Protein AF-A0A8S8Z5J6-F1 (afdb_monomer_lite)

Structure (mmCIF, N/CA/C/O backbone):
data_AF-A0A8S8Z5J6-F1
#
_entry.id   AF-A0A8S8Z5J6-F1
#
loop_
_atom_site.group_PDB
_atom_site.id
_atom_site.type_symbol
_atom_site.label_atom_id
_atom_site.label_alt_id
_atom_site.label_comp_id
_atom_site.label_asym_id
_atom_site.label_entity_id
_atom_site.label_seq_id
_atom_site.pdbx_PDB_ins_code
_atom_site.Cartn_x
_atom_site.Cartn_y
_atom_site.Cartn_z
_atom_site.occupancy
_atom_site.B_iso_or_equiv
_atom_site.auth_seq_id
_atom_site.auth_comp_id
_atom_site.auth_asym_id
_atom_site.auth_atom_id
_atom_site.pdbx_PDB_model_num
ATOM 1 N N . MET A 1 1 ? 5.866 3.951 -27.439 1.00 46.09 1 MET A N 1
ATOM 2 C CA . MET A 1 1 ? 7.245 3.956 -26.907 1.00 46.09 1 MET A CA 1
ATOM 3 C C . MET A 1 1 ? 7.566 5.393 -26.516 1.00 46.09 1 MET A C 1
ATOM 5 O O . MET A 1 1 ? 7.529 6.253 -27.382 1.00 46.09 1 MET A O 1
ATOM 9 N N . GLN A 1 2 ? 7.703 5.696 -25.223 1.00 49.56 2 GLN A N 1
ATOM 10 C CA . GLN A 1 2 ? 7.979 7.065 -24.766 1.00 49.56 2 GLN A CA 1
ATOM 11 C C . GLN A 1 2 ? 9.469 7.355 -24.980 1.00 49.56 2 GLN A C 1
ATOM 13 O O . GLN A 1 2 ? 10.313 6.727 -24.346 1.00 49.56 2 GLN A O 1
ATOM 18 N N . LEU A 1 3 ? 9.784 8.263 -25.903 1.00 49.62 3 LEU A N 1
ATOM 19 C CA . LEU A 1 3 ? 11.144 8.743 -26.135 1.00 49.62 3 LEU A CA 1
ATOM 20 C C . LEU A 1 3 ? 11.466 9.775 -25.052 1.00 49.62 3 LEU A C 1
ATOM 22 O O . LEU A 1 3 ? 10.833 10.826 -24.975 1.00 49.62 3 LEU A O 1
ATOM 26 N N . LYS A 1 4 ? 12.419 9.451 -24.180 1.00 66.62 4 LYS A N 1
ATOM 27 C CA . LYS A 1 4 ? 12.929 10.358 -23.150 1.00 66.62 4 LYS A CA 1
ATOM 28 C C . LYS A 1 4 ? 14.390 10.646 -23.473 1.00 66.62 4 LYS A C 1
ATOM 30 O O . LYS A 1 4 ? 15.153 9.706 -23.672 1.00 66.62 4 LYS A O 1
ATOM 35 N N . ASN A 1 5 ? 14.770 11.920 -23.524 1.00 66.25 5 ASN A N 1
ATOM 36 C CA . ASN A 1 5 ? 16.175 12.303 -23.648 1.00 66.25 5 ASN A CA 1
ATOM 37 C C . ASN A 1 5 ? 16.864 12.135 -22.292 1.00 66.25 5 ASN A C 1
ATOM 39 O O . ASN A 1 5 ? 16.382 12.651 -21.281 1.00 66.25 5 ASN A O 1
ATOM 43 N N . TRP A 1 6 ? 17.986 11.421 -22.283 1.00 66.12 6 TRP A N 1
ATOM 44 C CA . TRP A 1 6 ? 18.799 11.172 -21.095 1.00 66.12 6 TRP A CA 1
ATOM 45 C C . TRP A 1 6 ? 20.133 11.896 -21.233 1.00 66.12 6 TRP A C 1
ATOM 47 O O . TRP A 1 6 ? 20.741 11.880 -22.301 1.00 66.12 6 TRP A O 1
ATOM 57 N N . ILE A 1 7 ? 20.589 12.518 -20.149 1.00 69.50 7 ILE A N 1
ATOM 58 C CA . ILE A 1 7 ? 21.920 13.122 -20.084 1.00 69.50 7 ILE A CA 1
ATOM 59 C C . ILE A 1 7 ? 22.886 12.037 -19.604 1.00 69.50 7 ILE A C 1
ATOM 61 O O . ILE A 1 7 ? 22.755 11.541 -18.484 1.00 69.50 7 ILE A O 1
ATOM 65 N N . LEU A 1 8 ? 23.834 11.656 -20.459 1.00 71.25 8 LEU A N 1
ATOM 66 C CA . LEU A 1 8 ? 24.940 10.778 -20.082 1.00 71.25 8 LEU A CA 1
ATOM 67 C C . LEU A 1 8 ? 25.963 11.585 -19.287 1.00 71.25 8 LEU A C 1
ATOM 69 O O . LEU A 1 8 ? 26.346 12.679 -19.696 1.00 71.25 8 LEU A O 1
ATOM 73 N N . THR A 1 9 ? 26.403 11.044 -18.153 1.00 72.31 9 THR A N 1
ATOM 74 C CA . THR A 1 9 ? 27.489 11.643 -17.370 1.00 72.31 9 THR A CA 1
ATOM 75 C C . THR A 1 9 ? 28.766 10.838 -17.588 1.00 72.31 9 THR A C 1
ATOM 77 O O . THR A 1 9 ? 28.722 9.611 -17.708 1.00 72.31 9 THR A O 1
ATOM 80 N N . PHE A 1 10 ? 29.893 11.537 -17.694 1.00 68.62 10 PHE A N 1
ATOM 81 C CA . PHE A 1 10 ? 31.204 10.926 -17.891 1.00 68.62 10 PHE A CA 1
ATOM 82 C C . PHE A 1 10 ? 31.682 10.279 -16.584 1.00 68.62 10 PHE A C 1
ATOM 84 O O . PHE A 1 10 ? 31.679 10.933 -15.539 1.00 68.62 10 PHE A O 1
ATOM 91 N N . ASP A 1 11 ? 32.079 9.006 -16.632 1.00 74.00 11 ASP A N 1
ATOM 92 C CA . ASP A 1 11 ? 32.763 8.348 -15.514 1.00 74.00 11 ASP A CA 1
ATOM 93 C C . ASP A 1 11 ? 34.253 8.729 -15.538 1.00 74.00 11 ASP A C 1
ATOM 95 O O . ASP A 1 11 ? 34.826 8.882 -16.616 1.00 74.00 11 ASP A O 1
ATOM 99 N N . PRO A 1 12 ? 34.931 8.845 -14.384 1.00 77.00 12 PRO A N 1
ATOM 100 C CA . PRO A 1 12 ? 36.378 9.067 -14.344 1.00 77.00 12 PRO A CA 1
ATOM 101 C C . PRO A 1 12 ? 37.187 7.996 -15.093 1.00 77.00 12 PRO A C 1
ATOM 103 O O . PRO A 1 12 ? 38.333 8.246 -15.470 1.00 77.00 12 PRO A O 1
ATOM 106 N N . ARG A 1 13 ? 36.617 6.801 -15.300 1.00 79.31 13 ARG A N 1
ATOM 107 C CA . ARG A 1 13 ? 37.228 5.729 -16.085 1.00 79.31 13 ARG A CA 1
ATOM 108 C C . ARG A 1 13 ? 36.978 5.952 -17.583 1.00 79.31 13 ARG A C 1
ATOM 110 O O . ARG A 1 13 ? 35.822 5.982 -18.010 1.00 79.31 13 ARG A O 1
ATOM 117 N N . PRO A 1 14 ? 38.037 6.038 -18.407 1.00 77.00 14 PRO A N 1
ATOM 118 C CA . PRO A 1 14 ? 37.902 6.190 -19.852 1.00 77.00 14 PRO A CA 1
ATOM 119 C C . PRO A 1 14 ? 37.014 5.106 -20.469 1.00 77.00 14 PRO A C 1
ATOM 121 O O . PRO A 1 14 ? 37.151 3.928 -20.149 1.00 77.00 14 PRO A O 1
ATOM 124 N N . GLY A 1 15 ? 36.117 5.507 -21.370 1.00 76.00 15 GLY A N 1
ATOM 125 C CA . GLY A 1 15 ? 35.217 4.587 -22.073 1.00 76.00 15 GLY A CA 1
ATOM 126 C C . GLY A 1 15 ? 33.999 4.125 -21.267 1.00 76.00 15 GLY A C 1
ATOM 127 O O . GLY A 1 15 ? 33.173 3.393 -21.807 1.00 76.00 15 GLY A O 1
ATOM 128 N N . HIS A 1 16 ? 33.843 4.564 -20.014 1.00 78.94 16 HIS A N 1
ATOM 129 C CA . HIS A 1 16 ? 32.662 4.272 -19.208 1.00 78.94 16 HIS A CA 1
ATOM 130 C C . HIS A 1 16 ? 31.692 5.459 -19.189 1.00 78.94 16 HIS A C 1
ATOM 132 O O . HIS A 1 16 ? 32.055 6.595 -18.883 1.00 78.94 16 HIS A O 1
ATOM 138 N N . TYR A 1 17 ? 30.426 5.168 -19.484 1.00 79.69 17 TYR A N 1
ATOM 139 C CA . TYR A 1 17 ? 29.325 6.125 -19.439 1.00 79.69 17 TYR A CA 1
ATOM 140 C C . TYR A 1 17 ? 28.223 5.562 -18.553 1.00 79.69 17 TYR A C 1
ATOM 142 O O . TYR A 1 17 ? 27.881 4.384 -18.665 1.00 79.69 17 TYR A O 1
ATOM 150 N N . TYR A 1 18 ? 27.647 6.399 -17.693 1.00 79.00 18 TYR A N 1
ATOM 151 C CA . TYR A 1 18 ? 26.498 6.012 -16.884 1.00 79.00 18 TYR A CA 1
ATOM 152 C C . TYR A 1 18 ? 25.332 6.979 -17.089 1.00 79.00 18 TYR A C 1
ATOM 154 O O . TYR A 1 18 ? 25.492 8.196 -17.213 1.00 79.00 18 TYR A O 1
ATOM 162 N N . ALA A 1 19 ? 24.131 6.408 -17.104 1.00 79.81 19 ALA A N 1
ATOM 163 C CA . ALA A 1 19 ? 22.873 7.132 -17.035 1.00 79.81 19 ALA A CA 1
ATOM 164 C C . ALA A 1 19 ? 22.046 6.538 -15.900 1.00 79.81 19 ALA A C 1
ATOM 166 O O . ALA A 1 19 ? 21.877 5.322 -15.807 1.00 79.81 19 ALA A O 1
ATOM 167 N N . LYS A 1 20 ? 21.515 7.400 -15.031 1.00 78.50 20 LYS A N 1
ATOM 168 C CA . LYS A 1 20 ? 20.601 6.972 -13.974 1.00 78.50 20 LYS A CA 1
ATOM 169 C C . LYS A 1 20 ? 19.190 6.883 -14.543 1.00 78.50 20 LYS A C 1
ATOM 171 O O . LYS A 1 20 ? 18.653 7.888 -15.001 1.00 78.50 20 LYS A O 1
ATOM 176 N N . ILE A 1 21 ? 18.595 5.696 -14.484 1.00 75.50 21 ILE A N 1
ATOM 177 C CA . ILE A 1 21 ? 17.249 5.429 -14.995 1.00 75.50 21 ILE A CA 1
ATOM 178 C C . ILE A 1 21 ? 16.337 5.104 -13.817 1.00 75.50 21 ILE A C 1
ATOM 180 O O . ILE A 1 21 ? 16.682 4.291 -12.965 1.00 75.50 21 ILE A O 1
ATOM 184 N N . PHE A 1 22 ? 15.172 5.751 -13.776 1.00 77.62 22 PHE A N 1
ATOM 185 C CA . PHE A 1 22 ? 14.126 5.491 -12.789 1.00 77.62 22 PHE A CA 1
ATOM 186 C C . PHE A 1 22 ? 12.883 4.949 -13.497 1.00 77.62 22 PHE A C 1
ATOM 188 O O . PHE A 1 22 ? 12.097 5.735 -14.039 1.00 77.62 22 PHE A O 1
ATOM 195 N N . PRO A 1 23 ? 12.707 3.620 -13.538 1.00 73.50 23 PRO A N 1
ATOM 196 C CA . PRO A 1 23 ? 11.485 3.006 -14.032 1.00 73.50 23 PRO A CA 1
ATOM 197 C C . PRO A 1 23 ? 10.251 3.491 -13.266 1.00 73.50 23 PRO A C 1
ATOM 199 O O . PRO A 1 23 ? 10.264 3.589 -12.042 1.00 73.50 23 PRO A O 1
ATOM 202 N N . THR A 1 24 ? 9.168 3.786 -13.985 1.00 76.31 24 THR A N 1
ATOM 203 C CA . THR A 1 24 ? 7.880 4.212 -13.396 1.00 76.31 24 THR A CA 1
ATOM 204 C C . THR A 1 24 ? 6.757 3.202 -13.624 1.00 76.31 24 THR A C 1
ATOM 206 O O . THR A 1 24 ? 5.622 3.420 -13.197 1.00 76.31 24 THR A O 1
ATOM 209 N N . LYS A 1 25 ? 7.055 2.107 -14.324 1.00 75.19 25 LYS A N 1
ATOM 210 C CA . LYS A 1 25 ? 6.143 1.010 -14.637 1.00 75.19 25 LYS A CA 1
ATOM 211 C C . LYS A 1 25 ? 6.863 -0.304 -14.360 1.00 75.19 25 LYS A C 1
ATOM 213 O O . LYS A 1 25 ? 8.062 -0.393 -14.598 1.00 75.19 25 LYS A O 1
ATOM 218 N N . THR A 1 26 ? 6.118 -1.276 -13.851 1.00 77.19 26 THR A N 1
ATOM 219 C CA . THR A 1 26 ? 6.584 -2.646 -13.629 1.00 77.19 26 THR A CA 1
ATOM 220 C C . THR A 1 26 ? 6.581 -3.441 -14.931 1.00 77.19 26 THR A C 1
ATOM 222 O O . THR A 1 26 ? 5.778 -3.156 -15.827 1.00 77.19 26 THR A O 1
ATOM 225 N N . GLY A 1 27 ? 7.432 -4.461 -15.000 1.00 79.38 27 GLY A N 1
ATOM 226 C CA . GLY A 1 27 ? 7.585 -5.349 -16.151 1.00 79.38 27 GLY A CA 1
ATOM 227 C C . GLY A 1 27 ? 8.884 -5.125 -16.926 1.00 79.38 27 GLY A C 1
ATOM 228 O O . GLY A 1 27 ? 9.685 -4.243 -16.611 1.00 79.38 27 GLY A O 1
ATOM 229 N N . SER A 1 28 ? 9.073 -5.925 -17.976 1.00 80.88 28 SER A N 1
ATOM 230 C CA . SER A 1 28 ? 10.321 -5.963 -18.734 1.00 80.88 28 SER A CA 1
ATOM 231 C C . SER A 1 28 ? 10.542 -4.682 -19.536 1.00 80.88 28 SER A C 1
ATOM 233 O O . SER A 1 28 ? 9.711 -4.271 -20.350 1.00 80.88 28 SER A O 1
ATOM 235 N N . MET A 1 29 ? 11.697 -4.057 -19.326 1.00 80.88 29 MET A N 1
ATOM 236 C CA . MET A 1 29 ? 12.076 -2.809 -19.976 1.00 80.88 29 MET A CA 1
ATOM 237 C C . MET A 1 29 ? 13.414 -2.973 -20.687 1.00 80.88 29 MET A C 1
ATOM 239 O O . MET A 1 29 ? 14.289 -3.732 -20.280 1.00 80.88 29 MET A O 1
ATOM 243 N N . SER A 1 30 ? 13.595 -2.243 -21.779 1.00 84.38 30 SER A N 1
ATOM 244 C CA . SER A 1 30 ? 14.876 -2.183 -22.477 1.00 84.38 30 SER A CA 1
ATOM 245 C C . SER A 1 30 ? 15.127 -0.762 -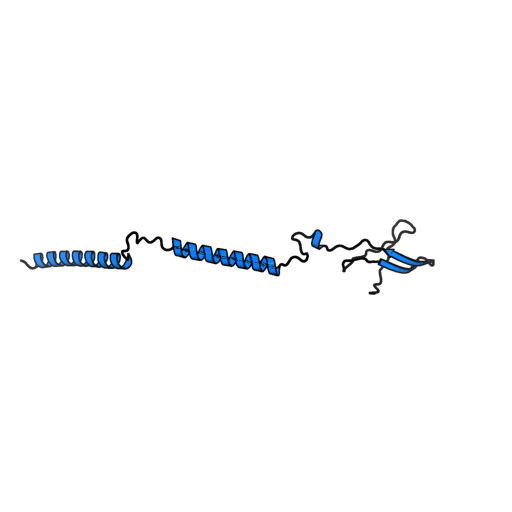22.941 1.00 84.38 30 SER A C 1
ATOM 247 O O . SER A 1 30 ? 14.202 -0.032 -23.306 1.00 84.38 30 SER A O 1
ATOM 249 N N . VAL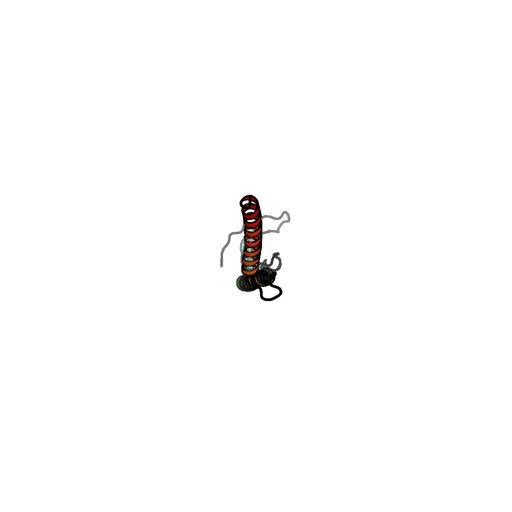 A 1 31 ? 16.390 -0.363 -22.910 1.00 84.44 31 VAL A N 1
ATOM 250 C CA . VAL A 1 31 ? 16.837 0.964 -23.314 1.00 84.44 31 VAL A CA 1
ATOM 251 C C . VAL A 1 31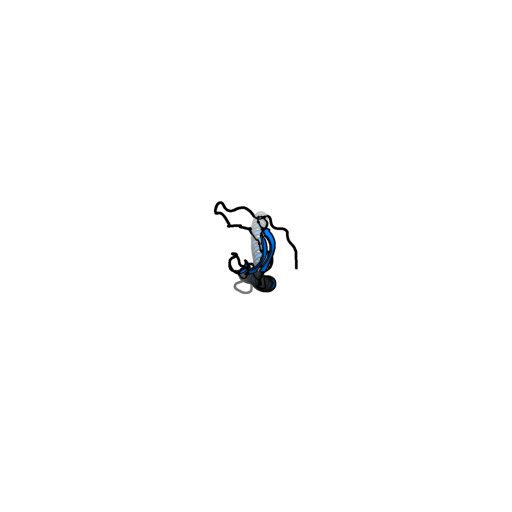 ? 17.511 0.833 -24.662 1.00 84.44 31 VAL A C 1
ATOM 253 O O . VAL A 1 31 ? 18.501 0.121 -24.794 1.00 84.44 31 VAL A O 1
ATOM 256 N N . LYS A 1 32 ? 16.978 1.528 -25.667 1.00 86.88 32 LYS A N 1
ATOM 257 C CA . LYS A 1 32 ? 17.636 1.655 -26.963 1.00 86.88 32 LYS A CA 1
ATOM 258 C C . LYS A 1 32 ? 18.499 2.915 -26.953 1.00 86.88 32 LYS A C 1
ATOM 260 O O . LYS A 1 32 ? 17.962 4.019 -26.884 1.00 86.88 32 LYS A O 1
ATOM 265 N N . LEU A 1 33 ? 19.816 2.743 -27.003 1.00 85.06 33 LEU A N 1
ATOM 266 C CA . LEU A 1 33 ? 20.781 3.825 -27.149 1.00 85.06 33 LEU A CA 1
ATOM 267 C C . LEU A 1 33 ? 21.111 3.980 -28.633 1.00 85.06 33 LEU A C 1
ATOM 269 O O . LEU A 1 33 ? 21.711 3.082 -29.217 1.00 85.06 33 LEU A O 1
ATOM 273 N N . VAL A 1 34 ? 20.709 5.107 -29.224 1.00 86.88 34 VAL A N 1
ATOM 274 C CA . VAL A 1 34 ? 21.009 5.459 -30.619 1.00 86.88 34 VAL A CA 1
ATOM 275 C C . VAL A 1 34 ? 21.635 6.845 -30.655 1.00 86.88 34 VAL A C 1
ATOM 277 O O . VAL A 1 34 ? 21.049 7.787 -30.119 1.00 86.88 34 VAL A O 1
ATOM 280 N N . GLY A 1 35 ? 22.800 6.983 -31.281 1.00 85.69 35 GLY A N 1
ATOM 281 C CA . GLY A 1 35 ? 23.465 8.275 -31.448 1.00 85.69 35 GLY A CA 1
ATOM 282 C C . GLY A 1 35 ? 24.953 8.137 -31.736 1.00 85.69 35 GLY A C 1
ATOM 283 O O . GLY A 1 35 ? 25.403 7.094 -32.200 1.00 85.69 35 GLY A O 1
ATOM 284 N N . GLU A 1 36 ? 25.715 9.184 -31.431 1.00 84.06 36 GLU A N 1
ATOM 285 C CA . GLU A 1 36 ? 27.173 9.175 -31.541 1.00 84.06 36 GLU A CA 1
ATOM 286 C C . GLU A 1 36 ? 27.822 9.422 -30.179 1.00 84.06 36 GLU A C 1
ATOM 288 O O . GLU A 1 36 ? 27.491 10.383 -29.482 1.00 84.06 36 GLU A O 1
ATOM 293 N N . LEU A 1 37 ? 28.773 8.565 -29.807 1.00 79.38 37 LEU A N 1
ATOM 294 C CA . LEU A 1 37 ? 29.646 8.757 -28.650 1.00 79.38 37 LEU A CA 1
ATOM 295 C C . LEU A 1 37 ? 31.052 9.057 -29.163 1.00 79.38 37 LEU A C 1
ATOM 297 O O . LEU A 1 37 ? 31.687 8.192 -29.758 1.00 79.38 37 LEU A O 1
ATOM 301 N N . ASN A 1 38 ? 31.545 10.282 -28.956 1.00 79.25 38 ASN A N 1
ATOM 302 C CA . ASN A 1 38 ? 32.861 10.723 -29.445 1.00 79.25 38 ASN A CA 1
ATOM 303 C C . ASN A 1 38 ? 33.084 10.470 -30.960 1.00 79.25 38 ASN A C 1
ATOM 305 O O . ASN A 1 38 ? 34.189 10.121 -31.368 1.00 79.25 38 ASN A O 1
ATOM 309 N N . GLY A 1 39 ? 32.040 10.610 -31.789 1.00 81.62 39 GLY A N 1
ATOM 310 C CA . GLY A 1 39 ? 32.092 10.355 -33.240 1.00 81.62 39 GLY A CA 1
ATOM 311 C C . GLY A 1 39 ? 31.980 8.879 -33.651 1.00 81.62 39 GLY A C 1
ATOM 312 O O . GLY A 1 39 ? 32.057 8.572 -34.837 1.00 81.62 39 GLY A O 1
ATOM 313 N N . LEU A 1 40 ? 31.792 7.959 -32.697 1.00 83.31 40 LEU A N 1
ATOM 314 C CA . LEU A 1 40 ? 31.466 6.560 -32.973 1.00 83.31 40 LEU A CA 1
ATOM 315 C C . LEU A 1 40 ? 29.938 6.379 -32.985 1.00 83.31 40 LEU A C 1
ATOM 317 O O . LEU A 1 40 ? 29.307 6.667 -3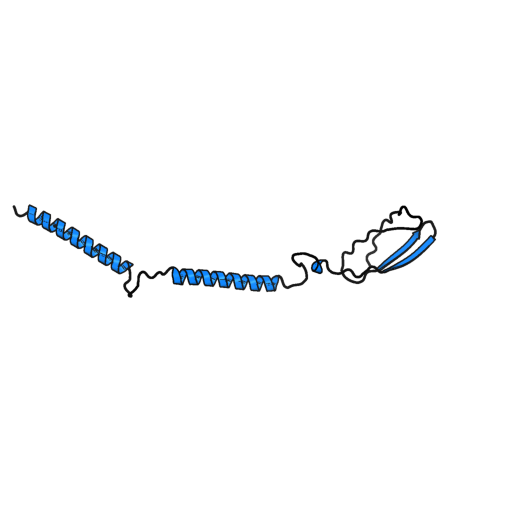1.962 1.00 83.31 40 LEU A O 1
ATOM 321 N N . PRO A 1 41 ? 29.331 5.881 -34.079 1.00 86.94 41 PRO A N 1
ATOM 322 C CA . PRO A 1 41 ? 27.911 5.559 -34.096 1.00 86.94 41 PRO A CA 1
ATOM 323 C C . PRO A 1 41 ? 27.614 4.382 -33.162 1.00 86.94 41 PRO A C 1
ATOM 325 O O . PRO A 1 41 ? 28.294 3.356 -33.184 1.00 86.94 41 PRO A O 1
ATOM 328 N N . VAL A 1 42 ? 26.570 4.527 -32.353 1.00 85.31 42 VAL A N 1
ATOM 329 C CA . VAL A 1 42 ? 26.099 3.523 -31.398 1.00 85.31 42 VAL A CA 1
ATOM 330 C C . VAL A 1 42 ? 24.623 3.252 -31.672 1.00 85.31 42 VAL A C 1
ATOM 332 O O . VAL A 1 42 ? 23.820 4.181 -31.661 1.00 85.31 42 VAL A O 1
ATOM 335 N N . ASP A 1 43 ? 24.272 1.985 -31.902 1.00 90.62 43 ASP A N 1
ATOM 336 C CA . ASP A 1 43 ? 22.897 1.466 -31.875 1.00 90.62 43 ASP A CA 1
ATOM 337 C C . ASP A 1 43 ? 22.905 0.169 -31.056 1.00 90.62 43 ASP A C 1
ATOM 339 O O . ASP A 1 43 ? 23.308 -0.890 -31.53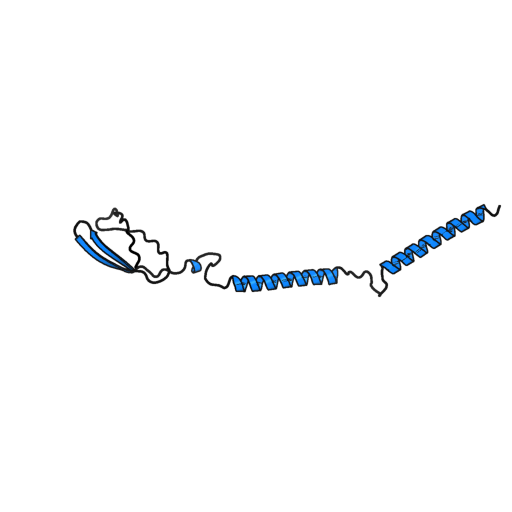9 1.00 90.62 43 ASP A O 1
ATOM 343 N N . VAL A 1 44 ? 22.552 0.276 -29.775 1.00 87.00 44 VAL A N 1
ATOM 344 C CA . VAL A 1 44 ? 22.581 -0.849 -28.831 1.00 87.00 44 VAL A CA 1
ATOM 345 C C . VAL A 1 44 ? 21.292 -0.880 -28.022 1.00 87.00 44 VAL A C 1
ATOM 347 O O . VAL A 1 44 ? 20.788 0.151 -27.575 1.00 87.00 44 VAL A O 1
ATOM 350 N N . VAL A 1 45 ? 20.771 -2.086 -27.797 1.00 87.75 45 VAL A N 1
ATOM 351 C CA . VAL A 1 45 ? 19.662 -2.338 -26.874 1.00 87.75 45 VAL A CA 1
ATOM 352 C C . VAL A 1 45 ? 20.224 -2.933 -25.590 1.00 87.75 45 VAL A C 1
ATOM 354 O O . VAL A 1 45 ? 20.832 -3.999 -25.608 1.00 87.75 45 VAL A O 1
ATOM 357 N N . ILE A 1 46 ? 20.011 -2.239 -24.478 1.00 86.25 46 ILE A N 1
ATOM 358 C CA . ILE A 1 46 ? 20.433 -2.660 -23.145 1.00 86.25 46 ILE A CA 1
ATOM 359 C C . ILE A 1 46 ? 19.182 -3.153 -22.404 1.00 86.25 46 ILE A C 1
ATOM 361 O O . ILE A 1 46 ? 18.281 -2.342 -22.152 1.00 86.25 46 ILE A O 1
ATOM 365 N N . PRO A 1 47 ? 19.071 -4.454 -22.082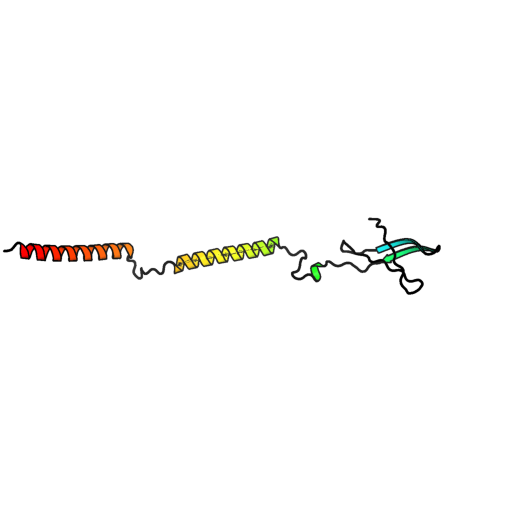 1.00 83.31 47 PRO A N 1
ATOM 366 C CA . PRO A 1 47 ? 17.982 -4.945 -21.249 1.00 83.31 47 PRO A CA 1
ATOM 367 C C . PRO A 1 47 ? 18.136 -4.388 -19.830 1.00 83.31 47 PRO A C 1
ATOM 369 O O . PRO A 1 47 ? 19.244 -4.295 -19.306 1.00 83.31 47 PRO A O 1
ATOM 372 N N . ILE A 1 48 ? 17.021 -3.990 -19.226 1.00 82.06 48 ILE A N 1
ATOM 373 C CA . ILE A 1 48 ? 16.961 -3.630 -17.810 1.00 82.06 48 ILE A CA 1
ATOM 374 C C . ILE A 1 48 ? 16.369 -4.827 -17.071 1.00 82.06 48 ILE A C 1
ATOM 376 O O . ILE A 1 48 ? 15.459 -5.476 -17.589 1.00 82.06 48 ILE A O 1
ATOM 380 N N . GLU A 1 49 ? 16.901 -5.106 -15.882 1.00 78.25 49 GLU A N 1
ATOM 381 C CA . GLU A 1 49 ? 16.344 -6.100 -14.961 1.00 78.25 49 GLU A CA 1
ATOM 382 C C . GLU A 1 49 ? 14.845 -5.868 -14.746 1.00 78.25 49 GLU A C 1
ATOM 384 O O . GLU A 1 49 ? 14.369 -4.727 -14.797 1.00 78.25 49 GLU A O 1
ATOM 389 N N . ASP A 1 50 ? 14.103 -6.953 -14.522 1.00 77.50 50 ASP A N 1
ATOM 390 C CA . ASP A 1 50 ? 12.658 -6.857 -14.352 1.00 77.50 50 ASP A CA 1
ATOM 391 C C . ASP A 1 50 ? 12.325 -5.982 -13.140 1.00 77.50 50 ASP A C 1
ATOM 393 O O . ASP A 1 50 ? 12.857 -6.153 -12.039 1.00 77.50 50 ASP A O 1
ATOM 397 N N . VAL A 1 51 ? 11.470 -4.987 -13.363 1.00 75.12 51 VAL A N 1
ATOM 398 C CA . VAL A 1 51 ? 11.120 -4.018 -12.329 1.00 75.12 51 VAL A CA 1
ATOM 399 C C . VAL A 1 51 ? 9.903 -4.552 -11.599 1.00 75.12 51 VAL A C 1
ATOM 401 O O . VAL A 1 51 ? 8.772 -4.450 -12.083 1.00 75.12 51 VAL A O 1
ATOM 404 N N . GLU A 1 52 ? 10.142 -5.113 -10.420 1.00 71.25 52 GLU A N 1
ATOM 405 C CA . GLU A 1 52 ? 9.082 -5.587 -9.540 1.00 71.25 52 GLU A CA 1
ATOM 406 C C . GLU A 1 52 ? 8.377 -4.435 -8.807 1.00 71.25 52 GLU A C 1
ATOM 408 O O . GLU A 1 52 ? 8.864 -3.303 -8.707 1.00 71.25 52 GLU A O 1
ATOM 413 N N . SER A 1 53 ? 7.184 -4.714 -8.283 1.00 67.56 53 SER A N 1
ATOM 414 C CA . SER A 1 53 ? 6.412 -3.707 -7.560 1.00 67.56 53 SER A CA 1
ATOM 415 C C . SER A 1 53 ? 7.016 -3.433 -6.175 1.00 67.56 53 SER A C 1
ATOM 417 O O . SER A 1 53 ? 7.189 -4.350 -5.372 1.00 67.56 53 SER A O 1
ATOM 419 N N . GLN A 1 54 ? 7.246 -2.152 -5.843 1.00 67.31 54 GLN A N 1
ATOM 420 C CA . GLN A 1 54 ? 7.745 -1.705 -4.520 1.00 67.31 54 GLN A CA 1
ATOM 421 C C . GLN A 1 54 ? 6.869 -2.184 -3.351 1.00 67.31 54 GLN A C 1
ATOM 423 O O . GLN A 1 54 ? 7.319 -2.343 -2.223 1.00 67.31 54 GLN A O 1
ATOM 428 N N . SER A 1 55 ? 5.615 -2.466 -3.663 1.00 62.09 55 SER A N 1
ATOM 429 C CA . SER A 1 55 ? 4.686 -3.327 -2.956 1.00 62.09 55 SER A CA 1
ATOM 430 C C . SER A 1 55 ? 5.266 -4.504 -2.143 1.00 62.09 55 SER A C 1
ATOM 432 O O . SER A 1 55 ? 4.769 -4.801 -1.057 1.00 62.09 55 SER A O 1
ATOM 434 N N . ILE A 1 56 ? 6.275 -5.208 -2.657 1.00 63.62 56 ILE A N 1
ATOM 435 C CA . ILE A 1 56 ? 6.846 -6.398 -1.997 1.00 63.62 56 ILE A CA 1
ATOM 436 C C . ILE A 1 56 ? 7.669 -6.014 -0.756 1.00 63.62 56 ILE A C 1
ATOM 438 O O . ILE A 1 56 ? 7.735 -6.766 0.212 1.00 63.62 56 ILE A O 1
ATOM 442 N N . ILE A 1 57 ? 8.280 -4.830 -0.777 1.00 68.12 57 ILE A N 1
ATOM 443 C CA . ILE A 1 57 ? 9.242 -4.360 0.230 1.00 68.12 57 ILE A CA 1
ATOM 444 C C . ILE A 1 57 ? 8.720 -3.186 1.068 1.00 68.12 57 ILE A C 1
ATOM 446 O O . ILE A 1 57 ? 9.348 -2.800 2.051 1.00 68.12 57 ILE A O 1
ATOM 450 N N . ALA A 1 58 ? 7.579 -2.605 0.699 1.00 61.78 58 ALA A N 1
ATOM 451 C CA . ALA A 1 58 ? 6.945 -1.541 1.462 1.00 61.78 58 ALA A CA 1
ATOM 452 C C . ALA A 1 58 ? 6.299 -2.102 2.735 1.00 61.78 58 ALA A C 1
ATOM 454 O O . ALA A 1 58 ? 5.513 -3.048 2.672 1.00 61.78 58 ALA A O 1
ATOM 455 N N . PHE A 1 59 ? 6.596 -1.490 3.886 1.00 66.44 59 PHE A N 1
ATOM 456 C CA . PHE A 1 59 ? 5.885 -1.771 5.130 1.00 66.44 59 PHE A CA 1
ATOM 457 C C . PHE A 1 59 ? 5.119 -0.529 5.607 1.00 66.44 59 PHE A C 1
ATOM 459 O O . PHE A 1 59 ? 5.743 0.514 5.818 1.00 66.44 59 PHE A O 1
ATOM 466 N N . PRO A 1 60 ? 3.792 -0.624 5.813 1.00 67.62 60 PRO A N 1
ATOM 467 C CA . PRO A 1 60 ? 2.927 -1.781 5.541 1.00 67.62 60 PRO A CA 1
ATOM 468 C C . PRO A 1 60 ? 2.744 -2.046 4.025 1.00 67.62 60 PRO A C 1
ATOM 470 O O . PRO A 1 60 ? 2.880 -1.114 3.230 1.00 67.62 60 PRO A O 1
ATOM 473 N N . PRO A 1 61 ? 2.445 -3.292 3.608 1.00 60.16 61 PRO A N 1
ATOM 474 C CA . PRO A 1 61 ? 2.335 -3.662 2.195 1.00 60.16 61 PRO A CA 1
ATOM 475 C C . PRO A 1 61 ? 1.244 -2.859 1.469 1.00 60.16 61 PRO A C 1
ATOM 477 O O . PRO A 1 61 ? 0.077 -2.875 1.858 1.00 60.16 61 PRO A O 1
ATOM 480 N N . VAL A 1 62 ? 1.619 -2.174 0.383 1.00 62.84 62 VAL A N 1
ATOM 481 C CA . VAL A 1 62 ? 0.723 -1.395 -0.498 1.00 62.84 62 VAL A CA 1
ATOM 482 C C . VAL A 1 62 ? 0.628 -2.066 -1.869 1.00 62.84 62 VAL A C 1
ATOM 484 O O . VAL A 1 62 ? 1.253 -1.659 -2.849 1.00 62.84 62 VAL A O 1
ATOM 487 N N . SER A 1 63 ? -0.064 -3.203 -1.915 1.00 52.88 63 SER A N 1
ATOM 488 C CA . SER A 1 63 ? 0.204 -4.215 -2.948 1.00 52.88 63 SER A CA 1
ATOM 489 C C . SER A 1 63 ? -1.011 -5.063 -3.267 1.00 52.88 63 SER A C 1
ATOM 491 O O . SER A 1 63 ? -1.033 -6.249 -2.967 1.00 52.88 63 SER A O 1
ATOM 493 N N . GLY A 1 64 ? -2.059 -4.478 -3.841 1.00 53.53 64 GLY A N 1
ATOM 494 C CA . GLY A 1 64 ? -3.119 -5.278 -4.465 1.00 53.53 64 GLY A CA 1
ATOM 495 C C . GLY A 1 64 ? -3.963 -6.178 -3.545 1.00 53.53 64 GLY A C 1
ATOM 496 O O . GLY A 1 64 ? -4.804 -6.900 -4.071 1.00 53.53 64 GLY A O 1
ATOM 497 N N . SER A 1 65 ? -3.821 -6.132 -2.216 1.00 44.59 65 SER A N 1
ATOM 498 C CA . SER A 1 65 ? -4.809 -6.747 -1.323 1.00 44.59 65 SER A CA 1
ATOM 499 C C . SER A 1 65 ? -5.989 -5.802 -1.179 1.00 44.59 65 SER A C 1
ATOM 501 O O . SER A 1 65 ? -5.839 -4.584 -1.067 1.00 44.59 65 SER A O 1
ATOM 503 N N . SER A 1 66 ? -7.175 -6.379 -1.230 1.00 50.53 66 SER A N 1
ATOM 504 C CA . SER A 1 66 ? -8.473 -5.776 -0.998 1.00 50.53 66 SER A CA 1
ATOM 505 C C . SER A 1 66 ? -8.535 -5.008 0.326 1.00 50.53 66 SER A C 1
ATOM 507 O O . SER A 1 66 ? -9.161 -5.465 1.276 1.00 50.53 66 SER A O 1
ATOM 509 N N . SER A 1 67 ? -7.995 -3.791 0.369 1.00 53.28 67 SER A N 1
ATOM 510 C CA . SER A 1 67 ? -8.234 -2.861 1.471 1.00 53.28 67 SER A CA 1
ATOM 511 C C . SER A 1 67 ? -9.734 -2.613 1.631 1.00 53.28 67 SER A C 1
ATOM 513 O O . SER A 1 67 ? -10.217 -2.502 2.743 1.00 53.28 67 SER A O 1
ATOM 515 N N . ALA A 1 68 ? -10.527 -2.663 0.556 1.00 54.78 68 ALA A N 1
ATOM 516 C CA . ALA A 1 68 ? -11.987 -2.614 0.650 1.00 54.78 68 ALA A CA 1
ATOM 517 C C . ALA A 1 68 ? -12.605 -3.836 1.367 1.00 54.78 68 ALA A C 1
ATOM 519 O O . ALA A 1 68 ? -13.578 -3.684 2.103 1.00 54.78 68 ALA A O 1
ATOM 520 N N . GLY A 1 69 ? -12.047 -5.037 1.177 1.00 58.56 69 GLY A N 1
ATOM 521 C CA . GLY A 1 69 ? -12.531 -6.277 1.797 1.00 58.56 69 GLY A CA 1
ATOM 522 C C . GLY A 1 69 ? -12.092 -6.407 3.254 1.00 58.56 69 GLY A C 1
ATOM 523 O O . GLY A 1 69 ? -12.910 -6.712 4.117 1.00 58.56 69 GLY A O 1
ATOM 524 N N . GLU A 1 70 ? -10.832 -6.081 3.537 1.00 63.97 70 GLU A N 1
ATOM 525 C CA . GLU A 1 70 ? -10.258 -6.051 4.884 1.00 63.97 70 GLU A CA 1
ATOM 526 C C . GLU A 1 70 ? -10.874 -4.921 5.718 1.00 63.97 70 GLU A C 1
ATOM 528 O O . GLU A 1 70 ? -11.274 -5.159 6.851 1.00 63.97 70 GLU A O 1
ATOM 533 N N . ILE A 1 71 ? -11.080 -3.721 5.156 1.00 66.94 71 ILE A N 1
ATOM 534 C CA . ILE A 1 71 ? -11.801 -2.634 5.840 1.00 66.94 71 ILE A CA 1
ATOM 535 C C . ILE A 1 71 ? -13.266 -3.015 6.064 1.00 66.94 71 ILE A C 1
ATOM 537 O O . ILE A 1 71 ? -13.811 -2.681 7.110 1.00 66.94 71 ILE A O 1
ATOM 541 N N . SER A 1 72 ? -13.917 -3.731 5.143 1.00 71.69 72 SER A N 1
ATOM 542 C CA . SER A 1 72 ? -15.295 -4.205 5.343 1.00 71.69 72 SER A CA 1
ATOM 543 C C . SER A 1 72 ? -15.375 -5.272 6.440 1.00 71.69 72 SER A C 1
ATOM 545 O O . SER A 1 72 ? -16.229 -5.186 7.321 1.00 71.69 72 SER A O 1
ATOM 547 N N . ALA A 1 73 ? -14.435 -6.221 6.470 1.00 78.88 73 ALA A N 1
ATOM 548 C CA . ALA A 1 73 ? -14.316 -7.211 7.538 1.00 78.88 73 ALA A CA 1
ATOM 549 C C . ALA A 1 73 ? -14.011 -6.555 8.895 1.00 78.88 73 ALA A C 1
ATOM 551 O O . ALA A 1 73 ? -14.669 -6.870 9.884 1.00 78.88 73 ALA A O 1
ATOM 552 N N . VAL A 1 74 ? -13.093 -5.583 8.941 1.00 82.19 74 VAL A N 1
ATOM 553 C CA . VAL A 1 74 ? -12.761 -4.810 10.149 1.00 82.19 74 VAL A CA 1
ATOM 554 C C . VAL A 1 74 ? -13.933 -3.931 10.582 1.00 82.19 74 VAL A C 1
ATOM 556 O O . VAL A 1 74 ? -14.224 -3.852 11.769 1.00 82.19 74 VAL A O 1
ATOM 559 N N . LYS A 1 75 ? -14.666 -3.313 9.652 1.00 83.62 75 LYS A N 1
ATOM 560 C CA . LYS A 1 75 ? -15.866 -2.514 9.941 1.00 83.62 75 LYS A CA 1
ATOM 561 C C . LYS A 1 75 ? -17.007 -3.383 10.462 1.00 83.62 75 LYS A C 1
ATOM 563 O O . LYS A 1 75 ? -17.709 -2.963 11.377 1.00 83.62 75 LYS A O 1
ATOM 568 N N . ASN A 1 76 ? -17.165 -4.595 9.936 1.00 87.44 76 ASN A N 1
ATOM 569 C CA . ASN A 1 76 ? -18.134 -5.570 10.431 1.00 87.44 76 ASN A CA 1
ATOM 570 C C . ASN A 1 76 ? -17.733 -6.112 11.807 1.00 87.44 76 ASN A C 1
ATOM 572 O O . ASN A 1 76 ? -18.584 -6.194 12.690 1.00 87.44 76 ASN A O 1
ATOM 576 N N . ALA A 1 77 ? -16.450 -6.410 12.028 1.00 85.19 77 ALA A N 1
ATOM 577 C CA . ALA A 1 77 ? -15.930 -6.813 13.332 1.00 85.19 77 ALA A CA 1
ATOM 578 C C . ALA A 1 77 ? -16.086 -5.686 14.364 1.00 85.19 77 ALA A C 1
ATOM 580 O O . ALA A 1 77 ? -16.593 -5.921 15.453 1.00 85.19 77 ALA A O 1
ATOM 581 N N . LEU A 1 78 ? -15.755 -4.444 14.005 1.00 87.94 78 LEU A N 1
ATOM 582 C CA . LEU A 1 78 ? -15.930 -3.271 14.861 1.00 87.94 78 LEU A CA 1
ATOM 583 C C . LEU A 1 78 ? -17.408 -3.006 15.163 1.00 87.94 78 LEU A C 1
ATOM 585 O O . LEU A 1 78 ? -17.754 -2.743 16.308 1.00 87.94 78 LEU A O 1
ATOM 589 N N . SER A 1 79 ? -18.289 -3.114 14.166 1.00 90.06 79 SER A N 1
ATOM 590 C CA . SER A 1 79 ? -19.734 -2.972 14.369 1.00 90.06 79 SER A CA 1
ATOM 591 C C . SER A 1 79 ? -20.296 -4.091 15.253 1.00 90.06 79 SER A C 1
ATOM 593 O O . SER A 1 79 ? -21.177 -3.828 16.069 1.00 90.06 79 SER A O 1
ATOM 595 N N . SER A 1 80 ? -19.761 -5.310 15.141 1.00 88.38 80 SER A N 1
ATOM 596 C CA . SER A 1 80 ? -20.122 -6.443 16.002 1.00 88.38 80 SER A CA 1
ATOM 597 C C . SER A 1 80 ? -19.636 -6.228 17.432 1.00 88.38 80 SER A C 1
ATOM 599 O O . SER A 1 80 ? -20.419 -6.386 18.356 1.00 88.38 80 SER A O 1
ATOM 601 N N . LEU A 1 81 ? -18.403 -5.751 17.624 1.00 87.12 81 LEU A N 1
ATOM 602 C CA . LEU A 1 81 ? -17.869 -5.400 18.943 1.00 87.12 81 LEU A CA 1
ATOM 603 C C . LEU A 1 81 ? -18.638 -4.242 19.584 1.00 87.12 81 LEU A C 1
ATOM 605 O O . LEU A 1 81 ? -18.927 -4.278 20.773 1.00 87.12 81 LEU A O 1
ATOM 609 N N . GLN A 1 82 ? -19.017 -3.223 18.812 1.00 88.06 82 GLN A N 1
ATOM 610 C CA . GLN A 1 82 ? -19.869 -2.137 19.301 1.00 88.06 82 GLN A CA 1
ATOM 611 C C . GLN A 1 82 ? -21.245 -2.653 19.725 1.00 88.06 82 GLN A C 1
ATOM 613 O O . GLN A 1 82 ? -21.769 -2.231 20.756 1.00 88.06 82 GLN A O 1
ATOM 618 N N . LYS A 1 83 ? -21.816 -3.586 18.957 1.00 90.25 83 LYS A N 1
ATOM 619 C CA . LYS A 1 83 ? -23.083 -4.235 19.290 1.00 90.25 83 LYS A CA 1
ATOM 620 C C . LYS A 1 83 ? -22.952 -5.114 20.531 1.00 90.25 83 LYS A C 1
ATOM 622 O O . LYS A 1 83 ? -23.804 -5.016 21.402 1.00 90.25 83 LYS A O 1
ATOM 627 N N . ASP A 1 84 ? -21.878 -5.882 20.663 1.00 87.75 84 ASP A N 1
ATOM 628 C CA . ASP A 1 84 ? -21.605 -6.707 21.840 1.00 87.75 84 ASP A CA 1
ATOM 629 C C . ASP A 1 84 ? -21.370 -5.856 23.083 1.00 87.75 84 ASP A C 1
ATOM 631 O O . ASP A 1 84 ? -21.966 -6.127 24.115 1.00 87.75 84 ASP A O 1
ATOM 635 N N . VAL A 1 85 ? -20.595 -4.774 23.002 1.00 83.75 85 VAL A N 1
ATOM 636 C CA . VAL A 1 85 ? -20.399 -3.847 24.127 1.00 83.75 85 VAL A CA 1
ATOM 637 C C . VAL A 1 85 ? -21.703 -3.140 24.492 1.00 83.75 85 VAL A C 1
ATOM 639 O O . VAL A 1 85 ? -21.996 -2.979 25.675 1.00 83.75 85 VAL A O 1
ATOM 642 N N . SER A 1 86 ? -22.516 -2.751 23.507 1.00 81.12 86 SER A N 1
ATOM 643 C CA . SER A 1 86 ? -23.850 -2.195 23.753 1.00 81.12 86 SER A CA 1
ATOM 644 C C . SER A 1 86 ? -24.769 -3.219 24.418 1.00 81.12 86 SER A C 1
ATOM 646 O O . SER A 1 86 ? -25.448 -2.877 25.381 1.00 81.12 86 SER A O 1
ATOM 648 N N . ASN A 1 87 ? -24.760 -4.467 23.945 1.00 81.94 87 ASN A N 1
ATOM 649 C CA . ASN A 1 87 ? -25.556 -5.564 24.487 1.00 81.94 87 ASN A CA 1
ATOM 650 C C . ASN A 1 87 ? -25.105 -5.932 25.902 1.00 81.94 87 ASN A C 1
ATOM 652 O O . ASN A 1 87 ? -25.939 -6.089 26.783 1.00 81.94 87 ASN A O 1
ATOM 656 N N . ILE A 1 88 ? -23.798 -6.011 26.158 1.00 79.38 88 ILE A N 1
ATOM 657 C CA . ILE A 1 88 ? -23.230 -6.219 27.492 1.00 79.38 88 ILE A CA 1
ATOM 658 C C . ILE A 1 88 ? -23.628 -5.054 28.389 1.00 79.38 88 ILE A C 1
ATOM 660 O O . ILE A 1 88 ? -24.104 -5.284 29.489 1.00 79.38 88 ILE A O 1
ATOM 664 N N . LYS A 1 89 ? -23.527 -3.806 27.924 1.00 74.12 89 LYS A N 1
ATOM 665 C CA . LYS A 1 89 ? -23.946 -2.636 28.702 1.00 74.12 89 LYS A CA 1
ATOM 666 C C . LYS A 1 89 ? -25.452 -2.599 28.959 1.00 74.12 89 LYS A C 1
ATOM 668 O O . LYS A 1 89 ? -25.839 -2.098 30.004 1.00 74.12 89 LYS A O 1
ATOM 673 N N . SER A 1 90 ? -26.299 -3.131 28.079 1.00 66.06 90 SER A N 1
ATOM 674 C CA . SER A 1 90 ? -27.727 -3.301 28.377 1.00 66.06 90 SER A CA 1
ATOM 675 C C . SER A 1 90 ? -27.997 -4.475 29.320 1.00 66.06 90 SER A C 1
ATOM 677 O O . SER A 1 90 ? -28.855 -4.358 30.181 1.00 66.06 90 SER A O 1
ATOM 679 N N . ASN A 1 91 ? -27.246 -5.574 29.212 1.00 63.62 91 ASN A N 1
ATOM 680 C CA . ASN A 1 91 ? -27.456 -6.785 30.015 1.00 63.62 91 ASN A CA 1
ATOM 681 C C . ASN A 1 91 ? -26.785 -6.721 31.405 1.00 63.62 91 ASN A C 1
ATOM 683 O O . ASN A 1 91 ? -27.167 -7.455 32.304 1.00 63.62 91 ASN A O 1
ATOM 687 N N . VAL A 1 92 ? -25.775 -5.859 31.577 1.00 59.31 92 VAL A N 1
ATOM 688 C CA . VAL A 1 92 ? -25.097 -5.523 32.849 1.00 59.31 92 VAL A CA 1
ATOM 689 C C . VAL A 1 92 ? -25.558 -4.167 33.393 1.00 59.31 92 VAL A C 1
ATOM 691 O O . VAL A 1 92 ? -25.433 -3.908 34.585 1.00 59.31 92 VAL A O 1
ATOM 694 N N . GLY A 1 93 ? -26.101 -3.287 32.548 1.00 50.50 93 GLY A N 1
ATOM 695 C CA . GLY A 1 93 ? -26.714 -2.021 32.972 1.00 50.50 93 GLY A CA 1
ATOM 696 C C . GLY A 1 93 ? -28.028 -2.216 33.718 1.00 50.50 93 GLY A C 1
ATOM 697 O O . GLY A 1 93 ? -28.444 -1.321 34.446 1.00 50.50 93 GLY A O 1
ATOM 698 N N . ASP A 1 94 ? -28.614 -3.404 33.597 1.00 49.97 94 ASP A N 1
ATOM 699 C CA . ASP A 1 94 ? -29.564 -3.931 34.555 1.00 49.97 94 ASP A CA 1
ATOM 700 C C . ASP A 1 94 ? -28.825 -4.932 35.457 1.00 49.97 94 ASP A C 1
ATOM 702 O O . ASP A 1 94 ? -29.069 -6.139 35.447 1.00 49.97 94 ASP A O 1
ATOM 706 N N . VAL A 1 95 ? -27.925 -4.428 36.317 1.00 51.94 95 VAL A N 1
ATOM 707 C CA . VAL A 1 95 ? -27.908 -4.952 37.689 1.00 51.94 95 VAL A CA 1
ATOM 708 C C . VAL A 1 95 ? -29.284 -4.604 38.228 1.00 51.94 95 VAL A C 1
ATOM 710 O O . VAL A 1 95 ? -29.504 -3.579 38.871 1.00 51.94 95 VAL A O 1
ATOM 713 N N . SER A 1 96 ? -30.212 -5.475 37.852 1.00 46.41 96 SER A N 1
ATOM 714 C CA . SER A 1 96 ? -31.507 -5.703 38.422 1.00 46.41 96 SER A CA 1
ATOM 715 C C . SER A 1 96 ? -31.225 -5.892 39.907 1.00 46.41 96 SER A C 1
ATOM 717 O O . SER A 1 96 ? -31.030 -6.987 40.425 1.00 46.41 96 SER A O 1
ATOM 719 N N . LEU A 1 97 ? -31.198 -4.768 40.622 1.00 51.59 97 LEU A N 1
ATOM 720 C CA . LEU A 1 97 ? -31.495 -4.731 42.044 1.00 51.59 97 LEU A CA 1
ATOM 721 C C . LEU A 1 97 ? -32.887 -5.379 42.273 1.00 51.59 97 LEU A C 1
ATOM 723 O O . LEU A 1 97 ? -33.224 -5.740 43.393 1.00 51.59 97 LEU A O 1
ATOM 727 N N . THR A 1 98 ? -33.669 -5.609 41.209 1.00 53.53 98 THR A N 1
ATOM 728 C CA . THR A 1 98 ? -34.854 -6.465 41.106 1.00 53.53 98 THR A CA 1
ATOM 729 C C . THR A 1 98 ? -34.558 -7.976 41.172 1.00 53.53 98 THR A C 1
ATOM 731 O O . THR A 1 98 ? -35.183 -8.779 40.471 1.00 53.53 98 THR A O 1
ATOM 734 N N . ALA A 1 99 ? -33.675 -8.402 42.082 1.00 47.88 99 ALA A N 1
ATOM 735 C CA . ALA A 1 99 ? -33.668 -9.777 42.572 1.00 47.88 99 ALA A CA 1
ATOM 736 C C . ALA A 1 99 ? -35.021 -10.062 43.257 1.00 47.88 99 ALA A C 1
ATOM 738 O O . ALA A 1 99 ? -35.192 -9.804 44.445 1.00 47.88 99 ALA A O 1
ATOM 739 N N . GLY A 1 100 ? -36.005 -10.547 42.492 1.00 53.62 100 GLY A N 1
ATOM 740 C CA . GLY A 1 100 ? -37.298 -10.995 43.023 1.00 53.62 100 GLY A CA 1
ATOM 741 C C . GLY A 1 100 ? -38.561 -10.372 42.423 1.00 53.62 100 GLY A C 1
ATOM 742 O O . GLY A 1 100 ? -39.606 -10.476 43.053 1.00 53.62 100 GLY A O 1
ATOM 743 N N . GLY A 1 101 ? -38.515 -9.747 41.240 1.00 55.66 101 GLY A N 1
ATOM 744 C CA . GLY A 1 101 ? -39.747 -9.347 40.533 1.00 55.66 101 GLY A CA 1
ATOM 745 C C . GLY A 1 101 ? -40.549 -8.226 41.206 1.00 55.66 101 GLY A C 1
ATOM 746 O O . GLY A 1 101 ? -41.748 -8.103 40.972 1.00 55.66 101 GLY A O 1
ATOM 747 N N . VAL A 1 102 ? -39.898 -7.416 42.044 1.00 57.44 102 VAL A N 1
ATOM 748 C CA . VAL A 1 102 ? -40.501 -6.234 42.664 1.00 57.44 102 VAL A CA 1
ATOM 749 C C . VAL A 1 102 ? -39.867 -4.995 42.049 1.00 57.44 102 VAL A C 1
ATOM 751 O O . VAL A 1 102 ? -38.701 -4.717 42.315 1.00 57.44 102 VAL A O 1
ATOM 754 N N . ASP A 1 103 ? -40.623 -4.246 41.245 1.00 69.00 103 ASP A N 1
ATOM 755 C CA . ASP A 1 103 ? -40.199 -2.961 40.687 1.00 69.00 103 ASP A CA 1
ATOM 756 C C . ASP A 1 103 ? -39.702 -2.031 41.801 1.00 69.00 103 ASP A C 1
ATOM 758 O O . ASP A 1 103 ? -40.490 -1.520 42.599 1.00 69.00 103 ASP A O 1
ATOM 762 N N . ILE A 1 104 ? -38.392 -1.781 41.869 1.00 67.88 104 ILE A N 1
ATOM 763 C CA . ILE A 1 104 ? -37.789 -0.968 42.938 1.00 67.88 104 ILE A CA 1
ATOM 764 C C . ILE A 1 104 ? -38.337 0.449 42.956 1.00 67.88 104 ILE A C 1
ATOM 766 O O . ILE A 1 104 ? -38.466 1.027 44.026 1.00 67.88 104 ILE A O 1
ATOM 770 N N . GLN A 1 105 ? -38.721 1.005 41.808 1.00 67.38 105 GLN A N 1
ATOM 771 C CA . GLN A 1 105 ? -39.423 2.288 41.773 1.00 67.38 105 GLN A CA 1
ATOM 772 C C . GLN A 1 105 ? -40.761 2.223 42.515 1.00 67.38 105 GLN A C 1
ATOM 774 O O . GLN A 1 105 ? -41.085 3.122 43.288 1.00 67.38 105 GLN A O 1
ATOM 779 N N . ASN A 1 106 ? -41.516 1.140 42.333 1.00 71.69 106 ASN A N 1
ATOM 780 C CA . ASN A 1 106 ? -42.805 0.965 42.984 1.00 71.69 106 ASN A CA 1
ATOM 781 C C . ASN A 1 106 ? -42.637 0.633 44.478 1.00 71.69 106 ASN A C 1
ATOM 783 O O . ASN A 1 106 ? -43.355 1.182 45.310 1.00 71.69 106 ASN A O 1
ATOM 787 N N . ALA A 1 107 ? -41.640 -0.182 44.838 1.00 76.88 107 ALA A N 1
ATOM 788 C CA . ALA A 1 107 ? -41.284 -0.471 46.228 1.00 76.88 107 ALA A CA 1
ATOM 789 C C . ALA A 1 107 ? -40.727 0.753 46.966 1.00 76.88 107 ALA A C 1
ATOM 791 O O . ALA A 1 107 ? -41.053 0.966 48.131 1.00 76.88 107 ALA A O 1
ATOM 792 N N . TYR A 1 108 ? -39.926 1.582 46.296 1.00 79.88 108 TYR A N 1
ATOM 793 C CA . TYR A 1 108 ? -39.402 2.828 46.844 1.00 79.88 108 TYR A CA 1
ATOM 794 C C . TYR A 1 108 ? -40.533 3.825 47.084 1.00 79.88 108 TYR A C 1
ATOM 796 O O . TYR A 1 108 ? -40.665 4.337 48.192 1.00 79.88 108 TYR A O 1
ATOM 804 N N . ASN A 1 109 ? -41.410 4.033 46.097 1.00 85.25 109 ASN A N 1
ATOM 805 C CA . ASN A 1 109 ? -42.571 4.909 46.252 1.00 85.25 109 ASN A CA 1
ATOM 806 C C . ASN A 1 109 ? -43.518 4.410 47.356 1.00 85.25 109 ASN A C 1
ATOM 808 O O . ASN A 1 109 ? -43.994 5.213 48.156 1.00 85.25 109 ASN A O 1
ATOM 812 N N . PHE A 1 110 ? -43.741 3.096 47.462 1.00 85.12 110 PHE A N 1
ATOM 813 C CA . PHE A 1 110 ? -44.532 2.502 48.543 1.00 85.12 110 PHE A CA 1
ATOM 814 C C . PHE A 1 110 ? -43.858 2.650 49.915 1.00 85.12 110 PHE A C 1
ATOM 816 O O . PHE A 1 110 ? -44.514 3.003 50.894 1.00 85.12 110 PHE A O 1
ATOM 823 N N . GLY A 1 111 ? -42.542 2.441 49.995 1.00 86.88 111 GLY A N 1
ATOM 824 C CA . GLY A 1 111 ? -41.761 2.616 51.218 1.00 86.88 111 GLY A CA 1
ATOM 825 C C . GLY A 1 111 ? -41.760 4.065 51.704 1.00 86.88 111 GLY A C 1
ATOM 826 O O . GLY A 1 111 ? -42.026 4.325 52.876 1.00 86.88 111 GLY A O 1
ATOM 827 N N . VAL A 1 112 ? -41.542 5.022 50.798 1.00 88.62 112 VAL A N 1
ATOM 828 C CA . VAL A 1 112 ? -41.611 6.462 51.093 1.00 88.62 112 VAL A CA 1
ATOM 829 C C . VAL A 1 112 ? -43.029 6.865 51.509 1.00 88.62 112 VAL A C 1
ATOM 831 O O . VAL A 1 112 ? -43.198 7.608 52.479 1.00 88.62 112 VAL A O 1
ATOM 834 N N . PHE A 1 113 ? -44.062 6.330 50.852 1.00 87.75 113 PHE A N 1
ATOM 835 C CA . PHE A 1 113 ? -45.452 6.559 51.246 1.00 87.75 113 PHE A CA 1
ATOM 836 C C . PHE A 1 113 ? -45.741 6.025 52.659 1.00 87.75 113 PHE A C 1
ATOM 838 O O . PHE A 1 113 ? -46.274 6.752 53.492 1.00 87.75 113 PHE A O 1
ATOM 845 N N . GLY A 1 114 ? -45.314 4.802 52.983 1.00 88.12 114 GLY A N 1
ATOM 846 C CA . GLY A 1 114 ? -45.484 4.221 54.318 1.00 88.12 114 GLY A CA 1
ATOM 847 C C . GLY A 1 114 ? -44.745 4.993 55.417 1.00 88.12 114 GLY A C 1
ATOM 848 O O . GLY A 1 114 ? -45.320 5.274 56.469 1.00 88.12 114 GLY A O 1
ATOM 849 N N . LEU A 1 115 ? -43.494 5.395 55.166 1.00 89.50 115 LEU A N 1
ATOM 850 C CA . LEU A 1 115 ? -42.705 6.189 56.115 1.00 89.50 115 LEU A CA 1
ATOM 851 C C . LEU A 1 115 ? -43.308 7.577 56.351 1.00 89.50 115 LEU A C 1
ATOM 853 O O . LEU A 1 115 ? -43.400 8.022 57.496 1.00 89.50 115 LEU A O 1
ATOM 857 N N . SER A 1 116 ? -43.755 8.251 55.289 1.00 90.25 116 SER A N 1
ATOM 858 C CA . SER A 1 116 ? -44.394 9.568 55.403 1.00 90.25 116 SER A CA 1
ATOM 859 C C . SER A 1 116 ? -45.743 9.495 56.123 1.00 90.25 116 SER A C 1
ATOM 861 O O . SER A 1 116 ? -46.016 10.334 56.983 1.00 90.25 116 SER A O 1
ATOM 863 N N . LEU A 1 117 ? -46.547 8.460 55.856 1.00 90.19 117 LEU A N 1
ATOM 864 C CA . LEU A 1 117 ? -47.820 8.233 56.539 1.00 90.19 117 LEU A CA 1
ATOM 865 C C . LEU A 1 117 ? -47.615 7.922 58.030 1.00 90.19 117 LEU A C 1
ATOM 867 O O . LEU A 1 117 ? -48.336 8.450 58.876 1.00 90.19 117 LEU A O 1
ATOM 871 N N . GLY A 1 118 ? -46.594 7.129 58.369 1.00 90.69 118 GLY A N 1
ATOM 872 C CA . GLY A 1 118 ? -46.214 6.855 59.755 1.00 90.69 118 GLY A CA 1
ATOM 873 C C . GLY A 1 118 ? -45.771 8.116 60.501 1.00 90.69 118 GLY A C 1
ATOM 874 O O . GLY A 1 118 ? -46.281 8.404 61.584 1.00 90.69 118 GLY A O 1
ATOM 875 N N . ALA A 1 119 ? -44.881 8.911 59.900 1.00 90.88 119 ALA A N 1
ATOM 876 C CA . ALA A 1 119 ? -44.417 10.169 60.484 1.00 90.88 119 ALA A CA 1
ATOM 877 C C . ALA A 1 119 ? -45.572 11.161 60.705 1.00 90.88 119 ALA A C 1
ATOM 879 O O . ALA A 1 119 ? -45.699 11.734 61.789 1.00 90.88 119 ALA A O 1
ATOM 880 N N . ALA A 1 120 ? -46.458 11.316 59.715 1.00 92.06 120 ALA A N 1
ATOM 881 C CA . ALA A 1 120 ? -47.648 12.154 59.834 1.00 92.06 120 ALA A CA 1
ATOM 882 C C . ALA A 1 120 ? -48.585 11.673 60.957 1.00 92.06 120 ALA A C 1
ATOM 884 O O . ALA A 1 120 ? -49.104 12.490 61.721 1.00 92.06 120 ALA A O 1
ATOM 885 N N . GLY A 1 121 ? -48.755 10.355 61.107 1.00 91.94 121 GLY A N 1
ATOM 886 C CA . GLY A 1 121 ? -49.537 9.757 62.189 1.00 91.94 121 GLY A CA 1
ATOM 887 C C . GLY A 1 121 ? -48.987 10.085 63.579 1.00 91.94 121 GLY A C 1
ATOM 888 O O . GLY A 1 121 ? -49.750 10.459 64.469 1.00 91.94 121 GLY A O 1
ATOM 889 N N . VAL A 1 122 ? -47.664 10.021 63.762 1.00 93.12 122 VAL A N 1
ATOM 890 C CA . VAL A 1 122 ? -47.014 10.369 65.039 1.00 93.12 122 VAL A CA 1
ATOM 891 C C . VAL A 1 122 ? -47.199 11.852 65.368 1.00 93.12 122 VAL A C 1
ATOM 893 O O . VAL A 1 122 ? -47.537 12.195 66.500 1.00 93.12 122 VAL A O 1
ATOM 896 N N . ILE A 1 123 ? -47.041 12.738 64.382 1.00 90.50 123 ILE A N 1
ATOM 897 C CA . ILE A 1 123 ? -47.240 14.182 64.571 1.00 90.50 123 ILE A CA 1
ATOM 898 C C . ILE A 1 123 ? -48.693 14.478 64.970 1.00 90.50 123 ILE A C 1
ATOM 900 O O . ILE A 1 123 ? -48.934 15.212 65.931 1.00 90.50 123 ILE A O 1
ATOM 904 N N . LEU A 1 124 ? -49.668 13.865 64.289 1.00 87.00 124 LEU A N 1
ATOM 905 C CA . LEU A 1 124 ? -51.084 13.985 64.645 1.00 87.00 124 LEU A CA 1
ATOM 906 C C . LEU A 1 124 ? -51.377 13.451 66.050 1.00 87.00 124 LEU A C 1
ATOM 908 O O . LEU A 1 124 ? -52.152 14.072 66.775 1.00 87.00 124 LEU A O 1
ATOM 912 N N . ALA A 1 125 ? -50.743 12.352 66.462 1.00 90.19 125 ALA A N 1
ATOM 913 C CA . ALA A 1 125 ? -50.897 11.802 67.806 1.00 90.19 125 ALA A CA 1
ATOM 914 C C . ALA A 1 125 ? -50.387 12.770 68.887 1.00 90.19 125 ALA A C 1
ATOM 916 O O . ALA A 1 125 ? -51.069 12.982 69.890 1.00 90.19 125 ALA A O 1
ATOM 917 N N . ILE A 1 126 ? -49.237 13.416 68.663 1.00 90.06 126 ILE A N 1
ATOM 918 C CA . ILE A 1 126 ? -48.691 14.432 69.577 1.00 90.06 126 ILE A CA 1
ATOM 919 C C . ILE A 1 126 ? -49.642 15.632 69.670 1.00 90.06 126 ILE A C 1
ATOM 921 O O . ILE A 1 126 ? -49.992 16.061 70.769 1.00 90.06 126 ILE A O 1
ATOM 925 N N . ILE A 1 127 ? -50.118 16.146 68.532 1.00 87.75 127 ILE A N 1
ATOM 926 C CA . ILE A 1 127 ? -51.063 17.273 68.499 1.00 87.75 127 ILE A CA 1
ATOM 927 C C . ILE A 1 127 ? -52.381 16.907 69.196 1.00 87.75 127 ILE A C 1
ATOM 929 O O . ILE A 1 127 ? -52.922 17.709 69.958 1.00 87.75 127 ILE A O 1
ATOM 933 N N . ALA A 1 128 ? -52.896 15.696 68.979 1.00 88.38 128 ALA A N 1
ATOM 934 C CA . ALA A 1 128 ? -54.097 15.207 69.647 1.00 88.38 128 ALA A CA 1
ATOM 935 C C . ALA A 1 128 ? -53.906 15.105 71.169 1.00 88.38 128 ALA A C 1
ATOM 937 O O . ALA A 1 128 ? -54.819 15.440 71.922 1.00 88.38 128 ALA A O 1
ATOM 938 N N . MET A 1 129 ? -52.719 14.701 71.630 1.00 90.25 129 MET A N 1
ATOM 939 C CA . MET A 1 129 ? -52.389 14.632 73.054 1.00 90.25 129 MET A CA 1
ATOM 940 C C . MET A 1 129 ? -52.293 16.027 73.689 1.00 90.25 129 MET A C 1
ATOM 942 O O . MET A 1 129 ? -52.785 16.225 74.796 1.00 90.25 129 MET A O 1
ATOM 946 N N . LEU A 1 130 ? -51.741 17.007 72.964 1.00 82.62 130 LEU A N 1
ATOM 947 C CA . LEU A 1 130 ? -51.681 18.410 73.391 1.00 82.62 130 LEU A CA 1
ATOM 948 C C . LEU A 1 130 ? -53.060 19.087 73.416 1.00 82.62 130 LEU A C 1
ATOM 950 O O . LEU A 1 130 ? -53.309 19.915 74.285 1.00 82.62 130 LEU A O 1
ATOM 954 N N . ARG A 1 131 ? -53.976 18.721 72.506 1.00 74.19 131 ARG A N 1
ATOM 955 C CA . ARG A 1 131 ? -55.372 19.205 72.510 1.00 74.19 131 ARG A CA 1
ATOM 956 C C . ARG A 1 131 ? -56.246 18.557 73.586 1.00 74.19 131 ARG A C 1
ATOM 958 O O . ARG A 1 131 ? -57.355 19.032 73.809 1.00 74.19 131 ARG A O 1
ATOM 965 N N . ARG A 1 132 ? -55.794 17.476 74.234 1.00 63.72 132 ARG A N 1
ATOM 966 C CA . ARG A 1 132 ? -56.545 16.770 75.287 1.00 63.72 132 ARG A CA 1
ATOM 967 C C . ARG A 1 132 ? -56.304 17.369 76.683 1.00 63.72 132 ARG A C 1
ATOM 969 O O . ARG A 1 132 ? -56.274 16.629 77.667 1.00 63.72 132 ARG A O 1
ATOM 976 N N . LYS A 1 133 ? -56.131 18.685 76.783 1.00 55.56 133 LYS A N 1
ATOM 977 C CA . LYS A 1 133 ? -56.057 19.386 78.064 1.00 55.56 133 LYS A CA 1
ATOM 978 C C . LYS A 1 133 ? -56.836 20.689 78.025 1.00 55.56 133 LYS A C 1
ATOM 980 O O . LYS A 1 133 ? -56.769 21.367 76.978 1.00 55.56 133 LYS A O 1
#

Foldseek 3Di:
DDDDDWDWDDDPDPPDIDTDDDDPDFAWDWDFDADDDVNRTDTDIGTDPTHDDCQVVDVVRPDPPPPVVVVVVVVVVVVVVVVVVVVCCVVVVPPPCVPDVDDVVVVVVVVVVVVVVVVVVVVVVVVVVVVPD

Radius of gyration: 44.04 Å; chains: 1; bounding box: 94×30×112 Å

pLDDT: mean 74.89, std 13.0, range [44.59, 93.12]

Secondary structure (DSSP, 8-state):
--------EE-SSTT-EE------S-EEEEEEEEEEETTEEEEEEEEEEEE--GGGT-SS--SS--HHHHHHHHHHHHHHHHHHHHHHHHHHH---S-TTS--HHHHHHHHHHHHHHHHHHHHHHHHHHHH--

Sequence (133 aa):
MQLKNWILTFDPRPGHYYAKIFPTKTGSMSVKLVGELNGLPVDVVIPIEDVESQSIIAFPPVSGSSSAGEISAVKNALSSLQKDVSNIKSNVGDVSLTAGGVDIQNAYNFGVFGLSLGAAGVILAIIAMLRRK